Protein AF-X0YAP7-F1 (afdb_monomer_lite)

Organism: NCBI:txid412755

pLDDT: mean 70.79, std 12.65, range [40.0, 85.5]

Structure (mmCIF, N/CA/C/O backbone):
data_AF-X0YAP7-F1
#
_entry.id   AF-X0YAP7-F1
#
loop_
_atom_site.group_PDB
_atom_site.id
_atom_site.type_symbol
_atom_site.label_atom_id
_atom_site.label_alt_id
_atom_site.label_comp_id
_atom_site.label_asym_id
_atom_site.label_entity_id
_atom_site.label_seq_id
_atom_site.pdbx_PDB_ins_code
_atom_site.Cartn_x
_atom_site.Cartn_y
_atom_site.Cartn_z
_atom_site.occupancy
_atom_site.B_iso_or_equiv
_atom_site.auth_seq_id
_atom_site.auth_comp_id
_atom_site.auth_asym_id
_atom_site.auth_atom_id
_atom_site.pdbx_PDB_model_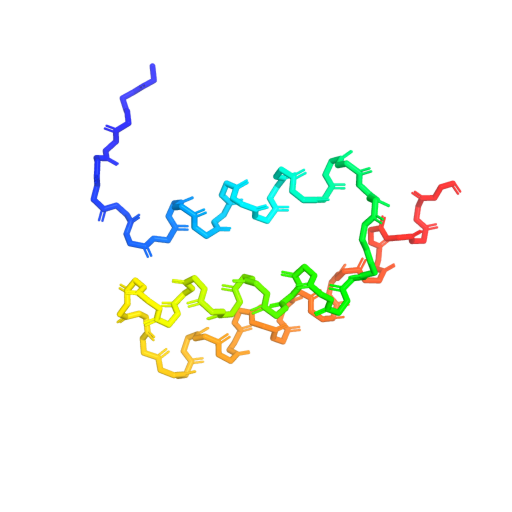num
ATOM 1 N N . VAL A 1 1 ? 16.818 14.511 10.951 1.00 43.00 1 VAL A N 1
ATOM 2 C CA . VAL A 1 1 ? 15.393 14.188 10.704 1.00 43.00 1 VAL A CA 1
ATOM 3 C C . VAL A 1 1 ? 14.917 13.335 11.863 1.00 43.00 1 VAL A C 1
ATOM 5 O O . VAL A 1 1 ? 15.403 12.223 12.015 1.00 43.00 1 VAL A O 1
ATOM 8 N N . CYS A 1 2 ? 14.080 13.884 12.740 1.00 40.00 2 CYS A N 1
ATOM 9 C CA . CYS A 1 2 ? 13.561 13.157 13.896 1.00 40.00 2 CYS A CA 1
ATOM 10 C C . CYS A 1 2 ? 12.548 12.110 13.410 1.00 40.00 2 CYS A C 1
ATOM 12 O O . CYS A 1 2 ? 11.424 12.450 13.051 1.00 40.00 2 CYS A O 1
ATOM 14 N N . PHE A 1 3 ? 12.968 10.845 13.353 1.00 47.94 3 PHE A N 1
ATOM 15 C CA . PHE A 1 3 ? 12.077 9.707 13.155 1.00 47.94 3 PHE A CA 1
ATOM 16 C C . PHE A 1 3 ? 11.210 9.564 14.408 1.00 47.94 3 PHE A C 1
ATOM 18 O O . PHE A 1 3 ? 11.699 9.148 15.454 1.00 47.94 3 PHE A O 1
ATOM 25 N N . SER A 1 4 ? 9.932 9.929 14.329 1.00 48.69 4 SER A N 1
ATOM 26 C CA . SER A 1 4 ? 8.972 9.526 15.357 1.00 48.69 4 SER A CA 1
ATOM 27 C C . 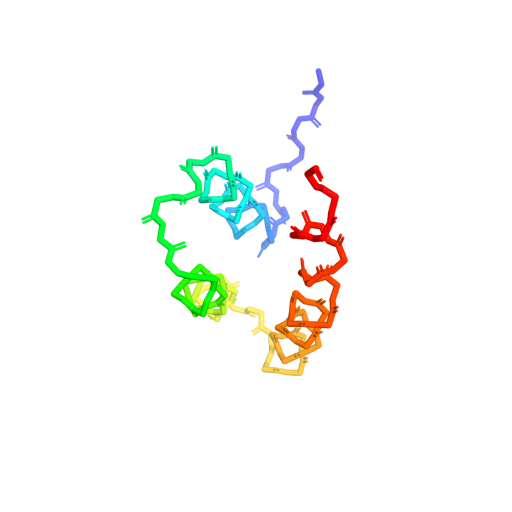SER A 1 4 ? 8.738 8.006 15.213 1.00 48.69 4 SER A C 1
ATOM 29 O O . SER A 1 4 ? 8.331 7.572 14.128 1.00 48.69 4 SER A O 1
ATOM 31 N N . PRO A 1 5 ? 9.037 7.182 16.237 1.00 53.31 5 PRO A N 1
ATOM 32 C CA . PRO A 1 5 ? 9.190 5.729 16.097 1.00 53.31 5 PRO A CA 1
ATOM 33 C C . PRO A 1 5 ? 7.877 4.919 16.087 1.00 53.31 5 PRO A C 1
ATOM 35 O O . PRO A 1 5 ? 7.921 3.696 16.161 1.00 53.31 5 PRO A O 1
ATOM 38 N N . THR A 1 6 ? 6.697 5.546 16.013 1.00 52.16 6 THR A N 1
ATOM 39 C CA . THR A 1 6 ? 5.413 4.863 16.305 1.00 52.16 6 THR A CA 1
ATOM 40 C C . THR A 1 6 ? 4.341 4.993 15.221 1.00 52.16 6 THR A C 1
ATOM 42 O O . THR A 1 6 ? 3.147 4.828 15.477 1.00 52.16 6 THR A O 1
ATOM 45 N N . GLY A 1 7 ? 4.735 5.231 13.971 1.00 54.28 7 GLY A N 1
ATOM 46 C CA . GLY A 1 7 ? 3.816 5.088 12.846 1.00 54.28 7 GLY A CA 1
ATOM 47 C C . GLY A 1 7 ? 3.704 3.625 12.424 1.00 54.28 7 GLY A C 1
ATOM 48 O O . GLY A 1 7 ? 4.552 3.174 11.661 1.00 54.28 7 GLY A O 1
ATOM 49 N N . ARG A 1 8 ? 2.630 2.927 12.820 1.00 58.84 8 ARG A N 1
ATOM 50 C CA . ARG A 1 8 ? 2.232 1.548 12.415 1.00 58.84 8 ARG A CA 1
ATOM 51 C C . ARG A 1 8 ? 2.111 1.272 10.892 1.00 58.84 8 ARG A C 1
ATOM 53 O O . ARG A 1 8 ? 1.491 0.330 10.425 1.00 58.84 8 ARG A O 1
ATOM 60 N N . HIS A 1 9 ? 2.627 2.169 10.065 1.00 57.78 9 HIS A N 1
ATOM 61 C CA . HIS A 1 9 ? 2.533 2.129 8.607 1.00 57.78 9 HIS A CA 1
ATOM 62 C C . HIS A 1 9 ? 3.913 2.285 7.943 1.00 57.78 9 HIS A C 1
ATOM 64 O O . HIS A 1 9 ? 4.043 2.062 6.741 1.00 57.78 9 HIS A O 1
ATOM 70 N N . GLN A 1 10 ? 4.950 2.653 8.708 1.00 67.31 10 GLN A N 1
ATOM 71 C CA . GLN A 1 10 ? 6.311 2.864 8.207 1.00 67.31 10 GLN A CA 1
ATOM 72 C C . GLN A 1 10 ? 6.962 1.603 7.610 1.00 67.31 10 GLN A C 1
ATOM 74 O O . GLN A 1 10 ? 7.497 1.711 6.504 1.00 67.31 10 GLN A O 1
ATOM 79 N N . PRO A 1 11 ? 6.907 0.411 8.244 1.00 70.50 11 PRO A N 1
ATOM 80 C CA . PRO A 1 11 ? 7.525 -0.780 7.657 1.00 70.50 11 PRO A CA 1
ATOM 81 C C . PRO A 1 11 ? 6.841 -1.202 6.348 1.00 70.50 11 PRO A C 1
ATOM 83 O O . PRO A 1 11 ? 7.520 -1.590 5.397 1.00 70.50 11 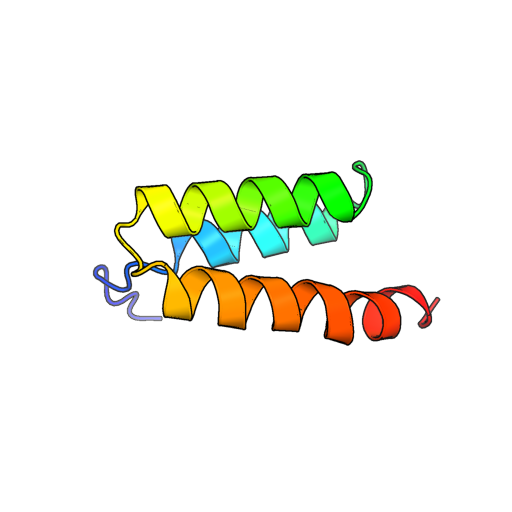PRO A O 1
ATOM 86 N N . ALA A 1 12 ? 5.515 -1.044 6.250 1.00 70.12 12 ALA A N 1
ATOM 87 C CA . ALA A 1 12 ? 4.768 -1.309 5.021 1.00 70.12 12 ALA A CA 1
ATOM 88 C C . ALA A 1 12 ? 5.169 -0.348 3.887 1.00 70.12 12 ALA A C 1
ATOM 90 O O . ALA A 1 12 ? 5.393 -0.786 2.757 1.00 70.12 12 ALA A O 1
ATOM 91 N N . ALA A 1 13 ? 5.316 0.947 4.187 1.00 70.44 13 ALA A N 1
ATOM 92 C CA . ALA A 1 13 ? 5.761 1.941 3.214 1.00 70.44 13 ALA A CA 1
ATOM 93 C C . ALA A 1 13 ? 7.193 1.665 2.725 1.00 70.44 13 ALA A C 1
ATOM 95 O O . ALA A 1 13 ? 7.436 1.691 1.522 1.00 70.44 13 ALA A O 1
ATOM 96 N N . PHE A 1 14 ? 8.118 1.331 3.631 1.00 77.19 14 PHE A N 1
ATOM 97 C CA . PHE A 1 14 ? 9.506 1.027 3.274 1.00 77.19 14 PHE A CA 1
ATOM 98 C C . PHE A 1 14 ? 9.617 -0.227 2.399 1.00 77.19 14 PHE A C 1
ATOM 100 O O . PHE A 1 14 ? 10.328 -0.220 1.395 1.00 77.19 14 PHE A O 1
ATOM 107 N N . ALA A 1 15 ? 8.879 -1.290 2.735 1.00 73.69 15 ALA A N 1
ATOM 108 C CA . ALA A 1 15 ? 8.832 -2.503 1.924 1.00 73.69 15 ALA A CA 1
ATOM 109 C C . ALA A 1 15 ? 8.265 -2.230 0.525 1.00 73.69 15 ALA A C 1
ATOM 111 O O . ALA A 1 15 ? 8.836 -2.699 -0.460 1.00 73.69 15 ALA A O 1
ATOM 112 N N . HIS A 1 16 ? 7.186 -1.444 0.426 1.00 69.81 16 HIS A N 1
ATOM 113 C CA . HIS A 1 16 ? 6.616 -1.039 -0.857 1.00 69.81 16 HIS A CA 1
ATOM 114 C C . HIS A 1 16 ? 7.633 -0.255 -1.696 1.00 69.81 16 HIS A C 1
ATOM 116 O O . HIS A 1 16 ? 7.867 -0.616 -2.845 1.00 69.81 16 HIS A O 1
ATOM 122 N N . ASP A 1 17 ? 8.289 0.755 -1.122 1.00 69.69 17 ASP A N 1
ATOM 123 C CA . ASP A 1 17 ? 9.271 1.588 -1.827 1.00 69.69 17 ASP A CA 1
ATOM 124 C C . ASP A 1 17 ? 10.503 0.784 -2.278 1.00 69.69 17 ASP A C 1
ATOM 126 O O . ASP A 1 17 ? 10.965 0.909 -3.417 1.00 69.69 17 ASP A O 1
ATOM 130 N N . TYR A 1 18 ? 10.992 -0.118 -1.420 1.00 76.38 18 TYR A N 1
ATOM 131 C CA . TYR A 1 18 ? 12.094 -1.024 -1.737 1.00 76.38 18 TYR A CA 1
ATOM 132 C C . TYR A 1 18 ? 11.722 -1.972 -2.884 1.00 76.38 18 TYR A C 1
ATOM 134 O O . TYR A 1 18 ? 12.433 -2.041 -3.886 1.00 76.38 18 TYR A O 1
ATOM 142 N N . LEU A 1 19 ? 10.569 -2.642 -2.805 1.00 66.94 19 LEU A N 1
ATOM 143 C CA . LEU A 1 19 ? 10.071 -3.531 -3.860 1.00 66.94 19 LEU A CA 1
ATOM 144 C C . LEU A 1 19 ? 9.832 -2.786 -5.183 1.00 66.94 19 LEU A C 1
ATOM 146 O O . LEU A 1 19 ? 10.154 -3.305 -6.257 1.00 66.94 19 LEU A O 1
ATOM 150 N N . TYR A 1 20 ? 9.324 -1.553 -5.117 1.00 65.62 20 TYR A N 1
ATOM 151 C CA . TYR A 1 20 ? 9.077 -0.710 -6.286 1.00 65.62 20 TYR A CA 1
ATOM 152 C C . TYR A 1 20 ? 10.370 -0.309 -7.004 1.00 65.62 20 TYR A C 1
ATOM 154 O O . TYR A 1 20 ? 10.407 -0.240 -8.234 1.00 65.62 20 TYR A O 1
ATOM 162 N N . ARG A 1 21 ? 11.450 -0.091 -6.248 1.00 68.19 21 ARG A N 1
ATOM 163 C CA . ARG A 1 21 ? 12.762 0.311 -6.768 1.00 68.19 21 ARG A CA 1
ATOM 164 C C . ARG A 1 21 ? 13.506 -0.826 -7.468 1.00 68.19 21 ARG A C 1
ATOM 166 O O . ARG A 1 21 ? 14.230 -0.574 -8.425 1.00 68.19 21 ARG A O 1
ATOM 173 N N . ILE A 1 22 ? 13.300 -2.072 -7.042 1.00 72.00 22 ILE A N 1
ATOM 174 C CA . ILE A 1 22 ? 13.958 -3.238 -7.654 1.00 72.00 22 ILE A CA 1
ATOM 175 C C . ILE A 1 22 ? 13.227 -3.665 -8.944 1.00 72.00 22 ILE A C 1
ATOM 177 O O . ILE A 1 22 ? 13.845 -4.269 -9.815 1.00 72.00 22 ILE A O 1
ATOM 181 N N . LYS A 1 23 ? 11.918 -3.370 -9.092 1.00 65.69 23 LYS A N 1
ATOM 182 C CA . LYS A 1 23 ? 11.058 -3.764 -10.243 1.00 65.69 23 LYS A CA 1
ATOM 183 C C . LYS A 1 23 ? 11.173 -5.244 -10.662 1.00 65.69 23 LYS A C 1
ATOM 185 O O . LYS A 1 23 ? 10.823 -5.606 -11.780 1.00 65.69 23 LYS A O 1
ATOM 190 N N . LYS A 1 24 ? 11.663 -6.107 -9.769 1.00 63.41 24 LYS A N 1
ATOM 191 C CA . LYS A 1 24 ? 12.010 -7.505 -10.064 1.00 63.41 24 LYS A CA 1
ATOM 192 C C . LYS A 1 24 ? 10.812 -8.447 -9.964 1.00 63.41 24 LYS A C 1
ATOM 194 O O . LYS A 1 24 ? 10.848 -9.536 -10.523 1.00 63.41 24 LYS A O 1
ATOM 199 N N . TYR A 1 25 ? 9.757 -8.021 -9.273 1.00 66.06 25 TYR A N 1
ATOM 200 C CA . TYR A 1 25 ? 8.554 -8.812 -9.043 1.00 66.06 25 TYR A CA 1
ATOM 201 C C . TYR A 1 25 ? 7.330 -8.176 -9.692 1.00 66.06 25 TYR A C 1
ATOM 203 O O . TYR A 1 25 ? 7.230 -6.956 -9.840 1.00 66.06 25 TYR A O 1
ATOM 211 N N . ASN A 1 26 ? 6.394 -9.037 -10.084 1.00 70.12 26 ASN A N 1
ATOM 212 C CA . ASN A 1 26 ? 5.134 -8.635 -10.686 1.00 70.12 26 ASN A CA 1
ATOM 213 C C . ASN A 1 26 ? 4.336 -7.775 -9.687 1.00 70.12 26 ASN A C 1
ATOM 215 O O . ASN A 1 26 ? 4.280 -8.116 -8.506 1.00 70.12 26 ASN A O 1
ATOM 219 N N . ARG A 1 27 ? 3.709 -6.678 -10.137 1.00 71.19 27 ARG A N 1
ATOM 220 C CA . ARG A 1 27 ? 3.039 -5.690 -9.255 1.00 71.19 27 ARG A CA 1
ATOM 221 C C . ARG A 1 27 ? 2.099 -6.323 -8.233 1.00 71.19 27 ARG A C 1
ATOM 223 O O . ARG A 1 27 ? 2.100 -5.937 -7.074 1.00 71.19 27 ARG A O 1
ATOM 230 N N . VAL A 1 28 ? 1.357 -7.338 -8.666 1.00 77.06 28 VAL A N 1
ATOM 231 C CA . VAL A 1 28 ? 0.399 -8.074 -7.833 1.00 77.06 28 VAL A CA 1
ATOM 232 C C . VAL A 1 28 ? 1.066 -8.689 -6.598 1.00 77.06 28 VAL A C 1
ATOM 234 O O . VAL A 1 28 ? 0.468 -8.706 -5.526 1.00 77.06 28 VAL A O 1
ATOM 237 N N . VAL A 1 29 ? 2.308 -9.162 -6.737 1.00 79.69 29 VAL A N 1
ATOM 238 C CA . VAL A 1 29 ? 3.087 -9.742 -5.636 1.00 79.69 29 VAL A CA 1
ATOM 239 C C . VAL A 1 29 ? 3.495 -8.650 -4.648 1.00 79.69 29 VAL A C 1
ATOM 241 O O . VAL A 1 29 ? 3.326 -8.830 -3.445 1.00 79.69 29 VAL A O 1
ATOM 244 N N . CYS A 1 30 ? 3.955 -7.494 -5.137 1.00 77.88 30 CYS A N 1
ATOM 245 C CA . CYS A 1 30 ? 4.289 -6.353 -4.281 1.00 77.88 30 CYS A CA 1
ATOM 246 C C . CYS A 1 30 ? 3.065 -5.842 -3.505 1.00 77.88 30 CYS A C 1
ATOM 248 O O . CYS A 1 30 ? 3.154 -5.640 -2.294 1.00 77.88 30 CYS A O 1
ATOM 250 N N . ASP A 1 31 ? 1.915 -5.708 -4.174 1.00 78.81 31 ASP A N 1
ATOM 251 C CA . ASP A 1 31 ? 0.659 -5.276 -3.549 1.00 78.81 31 ASP A CA 1
ATOM 252 C C . ASP A 1 31 ? 0.185 -6.279 -2.477 1.00 78.81 31 ASP A C 1
ATOM 254 O O . ASP A 1 31 ? -0.329 -5.884 -1.429 1.00 78.81 31 ASP A O 1
ATOM 258 N N . GLY A 1 32 ? 0.377 -7.583 -2.713 1.00 82.62 32 GLY A N 1
ATOM 259 C CA . GLY A 1 32 ? 0.034 -8.640 -1.758 1.00 82.62 32 GLY A CA 1
ATOM 260 C C . GLY A 1 32 ? 0.925 -8.643 -0.512 1.00 82.62 32 GLY A C 1
ATOM 261 O O . GLY A 1 32 ? 0.425 -8.785 0.607 1.00 82.62 32 GLY A O 1
ATOM 262 N N . ILE A 1 33 ? 2.234 -8.428 -0.682 1.00 83.12 33 ILE A N 1
ATOM 263 C CA . ILE A 1 33 ? 3.180 -8.287 0.437 1.00 83.12 33 ILE A CA 1
ATOM 264 C C . ILE A 1 33 ? 2.834 -7.042 1.260 1.00 83.12 33 ILE A C 1
ATOM 266 O O . ILE A 1 33 ? 2.777 -7.110 2.486 1.00 83.12 33 ILE A O 1
ATOM 270 N N . PHE A 1 34 ? 2.527 -5.928 0.596 1.00 81.44 34 PHE A N 1
ATOM 271 C CA . PHE A 1 34 ? 2.107 -4.691 1.250 1.00 81.44 34 PHE A CA 1
ATOM 272 C C . PHE A 1 34 ? 0.828 -4.874 2.082 1.00 81.44 34 PHE A C 1
ATOM 274 O O . PHE A 1 34 ? 0.792 -4.485 3.249 1.00 81.44 34 PHE A O 1
ATOM 281 N N . LEU A 1 35 ? -0.194 -5.539 1.530 1.00 83.06 35 LEU A N 1
ATOM 282 C CA . LEU A 1 35 ? -1.423 -5.865 2.261 1.00 83.06 35 LEU A CA 1
ATOM 283 C C . LEU A 1 35 ? -1.140 -6.753 3.486 1.00 83.06 35 LEU A C 1
ATOM 285 O O . LEU A 1 35 ? -1.703 -6.534 4.559 1.00 83.06 35 LEU A O 1
ATOM 289 N N . SER A 1 36 ? -0.257 -7.741 3.330 1.00 84.31 36 SER A N 1
ATOM 290 C CA . SER A 1 36 ? 0.119 -8.670 4.403 1.00 84.31 36 SER A CA 1
ATOM 291 C C . SER A 1 36 ? 0.836 -7.945 5.544 1.00 84.31 36 SER A C 1
ATOM 293 O O . SER A 1 36 ? 0.536 -8.189 6.711 1.00 84.31 36 SER A O 1
ATOM 295 N N . LEU A 1 37 ? 1.716 -6.995 5.213 1.00 83.69 37 LEU A N 1
ATOM 296 C CA . LEU A 1 37 ? 2.409 -6.148 6.184 1.00 83.69 37 LEU A CA 1
ATOM 297 C C . LEU A 1 37 ? 1.449 -5.220 6.933 1.00 83.69 37 LEU A C 1
ATOM 299 O O . LEU A 1 37 ? 1.524 -5.153 8.154 1.00 83.69 37 LEU A O 1
ATOM 303 N N . LEU A 1 38 ? 0.512 -4.560 6.242 1.00 82.06 38 LEU A N 1
ATOM 304 C CA . LEU A 1 38 ? -0.493 -3.708 6.895 1.00 82.06 38 LEU A CA 1
ATOM 305 C C . LEU A 1 38 ? -1.348 -4.500 7.890 1.00 82.06 38 LEU A C 1
ATOM 307 O O . LEU A 1 38 ? -1.624 -4.044 8.999 1.00 82.06 38 LEU A O 1
ATOM 311 N N . ARG A 1 39 ? -1.735 -5.718 7.509 1.00 81.56 39 ARG A N 1
ATOM 312 C CA . ARG A 1 39 ? -2.524 -6.607 8.358 1.00 81.56 39 ARG A CA 1
ATOM 313 C C . ARG A 1 39 ? -1.726 -7.090 9.574 1.00 81.56 39 ARG A C 1
ATOM 315 O O . ARG A 1 39 ? -2.285 -7.157 10.664 1.00 81.56 39 ARG A O 1
ATOM 322 N N . ASN A 1 40 ? -0.431 -7.367 9.398 1.00 82.62 40 ASN A N 1
ATOM 323 C CA . ASN A 1 40 ? 0.484 -7.716 10.487 1.00 82.62 40 ASN A CA 1
ATOM 324 C C . ASN A 1 40 ? 0.723 -6.546 11.458 1.00 82.62 40 ASN A C 1
ATOM 326 O O . ASN A 1 40 ? 0.850 -6.764 12.656 1.00 82.62 40 ASN A O 1
ATOM 330 N N . ASP A 1 41 ? 0.718 -5.307 10.962 1.00 80.62 41 ASP A N 1
ATOM 331 C CA . ASP A 1 41 ? 0.841 -4.091 11.783 1.00 80.62 41 ASP A CA 1
ATOM 332 C C . ASP A 1 41 ? -0.465 -3.718 12.527 1.00 80.62 41 ASP A C 1
ATOM 334 O O . ASP A 1 41 ? -0.570 -2.689 13.197 1.00 80.62 41 ASP A O 1
ATOM 338 N N . GLY A 1 42 ? -1.503 -4.555 12.422 1.00 81.81 42 GLY A N 1
ATOM 339 C CA . GLY A 1 42 ? -2.784 -4.340 13.097 1.00 81.81 42 GLY A CA 1
ATOM 340 C C . GLY A 1 42 ? -3.626 -3.229 12.468 1.00 81.81 42 GLY A C 1
ATOM 341 O O . GLY A 1 42 ? -4.515 -2.670 13.116 1.00 81.81 42 GLY A O 1
ATOM 342 N N . VAL A 1 43 ? -3.370 -2.886 11.203 1.00 79.88 43 VAL A N 1
ATOM 343 C CA . VAL A 1 43 ? -4.207 -1.945 10.460 1.00 79.88 43 VAL A CA 1
ATOM 344 C C . VAL A 1 43 ? -5.561 -2.603 10.201 1.00 79.88 43 VAL A C 1
ATOM 346 O O . VAL A 1 43 ? -5.653 -3.677 9.607 1.00 79.88 43 VAL A O 1
ATOM 349 N N . GLY A 1 44 ? -6.636 -1.945 10.641 1.00 83.38 44 GLY A N 1
ATOM 350 C CA . GLY A 1 44 ? -7.996 -2.449 10.455 1.00 83.38 44 GLY A CA 1
ATOM 351 C C . GLY A 1 44 ? -8.307 -2.774 8.981 1.00 83.38 44 GLY A C 1
ATOM 352 O O . GLY A 1 44 ? -7.800 -2.098 8.077 1.00 83.38 44 GLY A O 1
ATOM 353 N N . PRO A 1 45 ? -9.166 -3.774 8.713 1.00 80.62 45 PRO A N 1
ATOM 354 C CA . PRO A 1 45 ? -9.387 -4.318 7.370 1.00 80.62 45 PRO A CA 1
ATOM 355 C C . PRO A 1 45 ? -9.850 -3.260 6.361 1.00 80.62 45 PRO A C 1
ATOM 357 O O . PRO A 1 45 ? -9.437 -3.295 5.206 1.00 80.62 45 PRO A O 1
ATOM 360 N N . VAL A 1 46 ? -10.628 -2.268 6.803 1.00 84.12 46 VAL A N 1
ATOM 361 C CA . VAL A 1 46 ? -11.099 -1.152 5.966 1.00 84.12 46 VAL A CA 1
ATOM 362 C C . VAL A 1 46 ? -9.935 -0.310 5.435 1.00 84.12 46 VAL A C 1
ATOM 364 O O . VAL A 1 46 ? -9.879 -0.004 4.246 1.00 84.12 46 VAL A O 1
ATOM 367 N N . LYS A 1 47 ? -8.968 0.031 6.297 1.00 83.38 47 LYS A N 1
ATOM 368 C CA . LYS A 1 47 ? -7.782 0.802 5.897 1.00 83.38 47 LYS A CA 1
ATOM 369 C C . LYS A 1 47 ? -6.874 -0.020 4.987 1.00 83.38 47 LYS A C 1
ATOM 371 O O . LYS A 1 47 ? -6.406 0.511 3.986 1.00 83.38 47 LYS A O 1
ATOM 376 N N . CYS A 1 48 ? -6.690 -1.311 5.278 1.00 84.38 48 CYS A N 1
ATOM 377 C CA . CYS A 1 48 ? -5.948 -2.219 4.400 1.00 84.38 48 CYS A CA 1
ATOM 378 C C . CYS A 1 48 ? -6.536 -2.240 2.982 1.00 84.38 48 CYS A C 1
ATOM 380 O O . CYS A 1 48 ? -5.799 -2.087 2.011 1.00 84.38 48 CYS A O 1
ATOM 382 N N . TRP A 1 49 ? -7.860 -2.370 2.863 1.00 83.06 49 TRP A N 1
ATOM 383 C CA . TRP A 1 49 ? -8.552 -2.358 1.574 1.00 83.06 49 TRP A CA 1
ATOM 384 C C . TRP A 1 49 ? -8.453 -1.013 0.855 1.00 83.06 49 TRP A C 1
ATOM 386 O O . TRP A 1 49 ? -8.174 -0.991 -0.342 1.00 83.06 49 TRP A O 1
ATOM 396 N N . ALA A 1 50 ? -8.622 0.104 1.568 1.00 85.50 50 ALA A N 1
ATOM 397 C CA . ALA A 1 50 ? -8.474 1.438 0.989 1.00 85.50 50 ALA A CA 1
ATOM 398 C C . ALA A 1 50 ? -7.059 1.662 0.431 1.00 85.50 50 ALA A C 1
ATOM 400 O O . ALA A 1 50 ? -6.898 2.135 -0.693 1.00 85.50 50 ALA A O 1
ATOM 401 N N . MET A 1 51 ? -6.031 1.264 1.189 1.00 81.44 51 MET A N 1
ATOM 402 C CA . MET A 1 51 ? -4.640 1.370 0.754 1.00 81.44 51 MET A CA 1
ATOM 403 C C . MET A 1 51 ? -4.358 0.433 -0.424 1.00 81.44 51 MET A C 1
ATOM 405 O O . MET A 1 51 ? -3.773 0.880 -1.403 1.00 81.44 51 MET A O 1
ATOM 409 N N . TYR A 1 52 ? -4.836 -0.815 -0.390 1.00 83.81 52 TYR A N 1
ATOM 410 C CA . TYR A 1 52 ? -4.709 -1.772 -1.496 1.00 83.81 52 TYR A CA 1
ATOM 411 C C . TYR A 1 52 ? -5.341 -1.263 -2.797 1.00 83.81 52 TYR A C 1
ATOM 413 O O . TYR A 1 52 ? -4.704 -1.300 -3.850 1.00 83.81 52 TYR A O 1
ATOM 421 N N . LEU A 1 53 ? -6.564 -0.730 -2.725 1.00 83.50 53 LEU A N 1
ATOM 422 C CA . LEU A 1 53 ? -7.242 -0.118 -3.868 1.00 83.50 53 LEU A CA 1
ATOM 423 C C . LEU A 1 53 ? -6.449 1.073 -4.414 1.00 83.50 53 LEU A C 1
ATOM 425 O O . LEU A 1 53 ? -6.307 1.197 -5.629 1.00 83.50 53 LEU A O 1
ATOM 429 N N . ALA A 1 54 ? -5.872 1.904 -3.542 1.00 83.31 54 ALA A N 1
ATOM 430 C CA . ALA A 1 54 ? -5.029 3.016 -3.963 1.00 83.31 54 ALA A CA 1
ATOM 431 C C . ALA A 1 54 ? -3.799 2.536 -4.752 1.00 83.31 54 ALA A C 1
ATOM 433 O O . ALA A 1 54 ? -3.552 3.050 -5.843 1.00 83.31 54 ALA A O 1
ATOM 434 N N . VAL A 1 55 ? -3.069 1.516 -4.274 1.00 76.94 55 VAL A N 1
ATOM 435 C CA . VAL A 1 55 ? -1.895 0.984 -5.000 1.00 76.94 55 VAL A CA 1
ATOM 436 C C . VAL A 1 55 ? -2.295 0.335 -6.326 1.00 76.94 55 VAL A C 1
ATOM 438 O O . VAL A 1 55 ? -1.610 0.504 -7.336 1.00 76.94 55 VAL A O 1
ATOM 441 N N . ARG A 1 56 ? -3.450 -0.344 -6.356 1.00 80.81 56 ARG A N 1
ATOM 442 C CA . ARG A 1 56 ? -3.997 -0.982 -7.559 1.00 8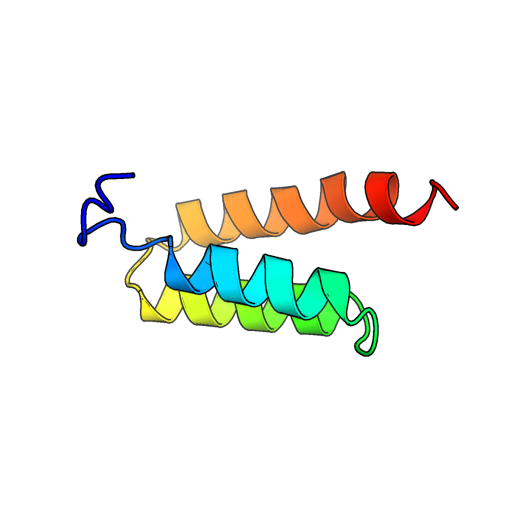0.81 56 ARG A CA 1
ATOM 443 C C . ARG A 1 56 ? -4.359 0.042 -8.638 1.00 80.81 56 ARG A C 1
ATOM 445 O O . ARG A 1 56 ? -4.039 -0.176 -9.804 1.00 80.81 56 ARG A O 1
ATOM 452 N N . LEU A 1 57 ? -4.996 1.149 -8.249 1.00 78.31 57 LEU A N 1
ATOM 453 C CA . LEU A 1 57 ? -5.461 2.206 -9.153 1.00 78.31 57 LEU A CA 1
ATOM 454 C C . LEU A 1 57 ? -4.319 3.132 -9.599 1.00 78.31 57 LEU A C 1
ATOM 456 O O . LEU A 1 57 ? -4.160 3.397 -10.790 1.00 78.31 57 LEU A O 1
ATOM 460 N N . PHE A 1 58 ? -3.483 3.596 -8.666 1.00 69.31 58 PHE A N 1
ATOM 461 C CA . PHE A 1 58 ? -2.394 4.536 -8.964 1.00 69.31 58 PHE A CA 1
ATOM 462 C C . PHE A 1 58 ? -1.123 3.862 -9.465 1.00 69.31 58 PHE A C 1
ATOM 464 O O . PHE A 1 58 ? -0.306 4.498 -10.137 1.00 69.31 58 PHE A O 1
ATOM 471 N N . GLY A 1 59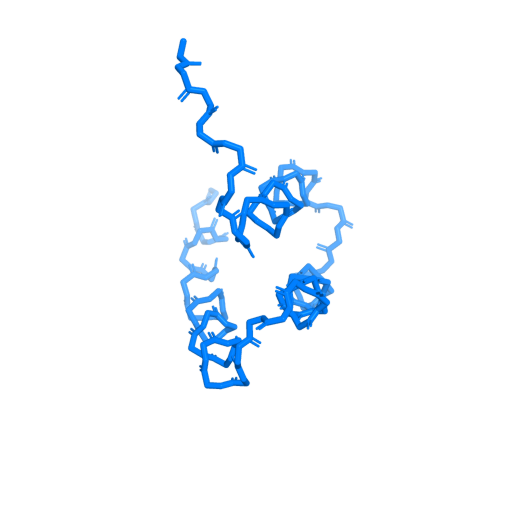 ? -0.950 2.569 -9.196 1.00 64.81 59 GLY A N 1
ATOM 472 C CA . GLY A 1 59 ? 0.212 1.831 -9.647 1.00 64.81 59 GLY A CA 1
ATOM 473 C C . GLY A 1 59 ? 0.404 1.935 -11.161 1.00 64.81 59 GLY A C 1
ATOM 474 O O . GLY A 1 59 ? 1.497 2.230 -11.634 1.00 64.81 59 GLY A O 1
ATOM 475 N N . TRP A 1 60 ? -0.663 1.795 -11.941 1.00 65.12 60 TRP A N 1
ATOM 476 C CA . TRP A 1 60 ? -0.593 1.736 -13.402 1.00 65.12 60 TRP A CA 1
ATOM 477 C C . TRP A 1 60 ? -0.091 3.048 -14.021 1.00 65.12 60 TRP A C 1
ATOM 479 O O . TRP A 1 60 ? 0.647 3.022 -15.006 1.00 65.12 60 TRP A O 1
ATOM 489 N N . ILE A 1 61 ? -0.412 4.186 -13.398 1.00 62.12 61 ILE A N 1
ATOM 490 C CA . ILE A 1 61 ? 0.042 5.522 -13.816 1.00 62.12 61 ILE A CA 1
ATOM 491 C C . ILE A 1 61 ? 1.571 5.609 -13.753 1.00 62.12 61 ILE A C 1
ATOM 493 O O . ILE A 1 61 ? 2.216 6.096 -14.679 1.00 62.12 61 ILE A O 1
ATOM 497 N N . SER A 1 62 ? 2.166 5.067 -12.691 1.00 55.50 62 SER A N 1
ATOM 498 C CA . SER A 1 62 ? 3.615 5.076 -12.484 1.00 55.50 62 SER A CA 1
ATOM 499 C C . SER A 1 62 ? 4.346 3.975 -13.284 1.00 55.50 62 SER A C 1
ATOM 501 O O . SER A 1 62 ? 5.563 4.024 -13.440 1.00 55.50 62 SER A O 1
ATOM 503 N N . TRP A 1 63 ? 3.627 3.002 -13.869 1.00 55.69 63 TRP A N 1
ATOM 504 C CA . TRP A 1 63 ? 4.204 2.067 -14.854 1.00 55.69 63 TRP A CA 1
ATOM 505 C C . TRP A 1 63 ? 4.184 2.597 -16.290 1.00 55.69 63 TRP A C 1
ATOM 507 O O . TRP A 1 63 ? 5.012 2.171 -17.088 1.00 55.69 63 TRP A O 1
ATOM 517 N N . ARG A 1 64 ? 3.262 3.512 -16.622 1.00 50.38 64 ARG A N 1
ATOM 518 C CA . ARG A 1 64 ? 3.128 4.054 -17.983 1.00 50.38 64 ARG A CA 1
ATOM 519 C C . ARG A 1 64 ? 4.110 5.190 -18.292 1.00 50.38 64 ARG A C 1
ATOM 521 O O . ARG A 1 64 ? 4.275 5.536 -19.453 1.00 50.38 64 ARG A O 1
ATOM 528 N N . LYS A 1 65 ? 4.768 5.763 -17.279 1.00 44.00 65 LYS A N 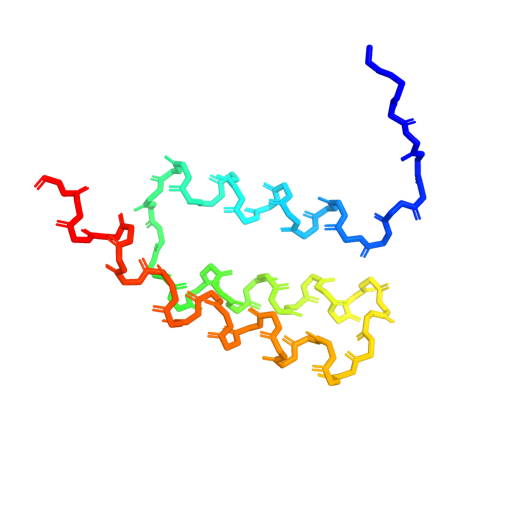1
ATOM 529 C CA . LYS A 1 65 ? 5.922 6.647 -17.483 1.00 44.00 65 LYS A CA 1
ATOM 530 C C . LYS A 1 65 ? 7.195 5.808 -17.552 1.00 44.00 65 LYS A C 1
ATOM 532 O O . LYS A 1 65 ? 7.866 5.586 -16.543 1.00 44.00 65 LYS A O 1
ATOM 537 N N . LYS A 1 66 ? 7.496 5.327 -18.750 1.00 41.78 66 LYS A N 1
ATOM 538 C CA . LYS A 1 66 ? 8.856 5.023 -19.171 1.00 41.78 66 LYS A CA 1
ATOM 539 C C . LYS A 1 66 ? 9.073 5.677 -20.522 1.00 41.78 66 LYS A C 1
ATOM 541 O O . LYS A 1 66 ? 8.113 5.633 -21.319 1.00 41.78 66 LYS A O 1
#

Foldseek 3Di:
DDPPPDDLQVVLVVQLVVCVVVVPDDLVVSLVVSLVSSVVSVNDPVVSVVVSVVCVVCVVVVVPPD

Radius of gyration: 12.52 Å; chains: 1; bounding box: 26×24×36 Å

InterPro domains:
  IPR010767 Campylobacter phage CGC-2007, Cje0229 [PF07087] (3-55)

Sequence (66 aa):
VCFSPTGRHQPAAFAHDYLYRIKKYNRVVCDGIFLSLLRNDGVGPVKCWAMYLAVRLFGWISWRKK

Secondary structure (DSSP, 8-state):
----TT-TTHHHHHHHHHHHHH--S-HHHHHHHHHHHHHHTT--HHHHHHHHHHHHHHHHHHHH--